Protein AF-A0A6C0CFX1-F1 (afdb_monomer)

pLDDT: mean 74.87, std 20.91, range [39.44, 95.75]

Radius of gyration: 17.37 Å; Cα contacts (8 Å, |Δi|>4): 115; chains: 1; bounding box: 50×32×49 Å

Foldseek 3Di:
DQDFQFWKAAPNFIFTFHDADPVQQKTWTWGDPDLQDIDIDIDRVVRIGGDPDHDPRDNPDDDDPDDPDPDDPPDDPPPPDDDDDD

Structure (mmCIF, N/CA/C/O backbone):
data_AF-A0A6C0CFX1-F1
#
_entry.id   AF-A0A6C0CFX1-F1
#
loop_
_atom_site.group_PDB
_atom_site.id
_atom_site.type_symbol
_atom_site.label_atom_id
_atom_site.label_alt_id
_atom_site.label_comp_id
_atom_site.label_asym_id
_atom_site.label_entity_id
_atom_site.label_seq_id
_atom_site.pdbx_PDB_ins_code
_atom_site.Cartn_x
_atom_site.Cartn_y
_atom_site.Cartn_z
_atom_site.occupancy
_atom_site.B_iso_or_equiv
_atom_site.auth_seq_id
_atom_site.auth_comp_id
_atom_site.auth_asym_id
_atom_site.auth_atom_id
_atom_site.pdbx_PDB_model_num
ATOM 1 N N . MET A 1 1 ? -2.296 -9.133 9.203 1.00 75.38 1 MET A N 1
ATOM 2 C CA . MET A 1 1 ? -2.123 -7.937 10.074 1.00 75.38 1 MET A CA 1
ATOM 3 C C . MET A 1 1 ? -1.122 -7.049 9.368 1.00 75.38 1 MET A C 1
ATOM 5 O O . MET A 1 1 ? -0.017 -7.510 9.139 1.00 75.38 1 MET A O 1
ATOM 9 N N . LEU A 1 2 ? -1.486 -5.815 9.004 1.00 86.88 2 LEU A N 1
ATOM 10 C CA . LEU A 1 2 ? -0.607 -4.949 8.209 1.00 86.88 2 LEU A CA 1
ATOM 11 C C . LEU A 1 2 ? 0.616 -4.501 9.026 1.00 86.88 2 LEU A C 1
ATOM 13 O O . LEU A 1 2 ? 0.513 -3.587 9.852 1.00 86.88 2 LEU A O 1
ATOM 17 N N . THR A 1 3 ? 1.745 -5.166 8.792 1.00 89.06 3 THR A N 1
ATOM 18 C CA . THR A 1 3 ? 3.061 -4.891 9.381 1.00 89.06 3 THR A CA 1
ATOM 19 C C . THR A 1 3 ? 4.027 -4.375 8.313 1.00 89.06 3 THR A C 1
ATOM 21 O O . THR A 1 3 ? 3.771 -4.560 7.125 1.00 89.06 3 THR A O 1
ATOM 24 N N . PRO A 1 4 ? 5.147 -3.733 8.685 1.00 88.31 4 PRO A N 1
ATOM 25 C CA . PRO A 1 4 ? 6.181 -3.378 7.716 1.00 88.31 4 PRO A CA 1
ATOM 26 C C . PRO A 1 4 ? 6.629 -4.587 6.879 1.00 88.31 4 PRO A C 1
ATOM 28 O O . PRO A 1 4 ? 6.723 -5.701 7.388 1.00 88.31 4 PRO A O 1
ATOM 31 N N . ASN A 1 5 ? 6.908 -4.354 5.599 1.00 86.88 5 ASN A N 1
ATOM 32 C CA . ASN A 1 5 ? 7.235 -5.328 4.552 1.00 86.88 5 ASN A CA 1
ATOM 33 C C . ASN A 1 5 ? 6.119 -6.304 4.141 1.00 86.88 5 ASN A C 1
ATOM 35 O O . ASN A 1 5 ? 6.338 -7.098 3.224 1.00 86.88 5 ASN A O 1
ATOM 39 N N . THR A 1 6 ? 4.921 -6.225 4.730 1.00 90.38 6 THR A N 1
ATOM 40 C CA . THR A 1 6 ? 3.755 -6.974 4.238 1.00 90.38 6 THR A CA 1
ATOM 41 C C . THR A 1 6 ? 3.435 -6.549 2.802 1.00 90.38 6 THR A C 1
ATOM 43 O O . THR A 1 6 ? 3.372 -5.353 2.507 1.00 90.38 6 THR A O 1
ATOM 46 N N . SER A 1 7 ? 3.244 -7.524 1.911 1.00 92.50 7 SER A N 1
ATOM 47 C CA . SER A 1 7 ? 2.826 -7.273 0.527 1.00 92.50 7 SER A CA 1
ATOM 48 C C . SER A 1 7 ? 1.327 -7.008 0.491 1.00 92.50 7 SER A C 1
ATOM 50 O O . SER A 1 7 ? 0.550 -7.699 1.152 1.00 92.50 7 SER A O 1
ATOM 52 N N . VAL A 1 8 ? 0.927 -5.964 -0.222 1.00 94.19 8 VAL A N 1
ATOM 53 C CA . VAL A 1 8 ? -0.449 -5.476 -0.244 1.00 94.19 8 VAL A CA 1
ATOM 54 C C . VAL A 1 8 ? -0.869 -5.060 -1.643 1.00 94.19 8 VAL A C 1
ATOM 56 O O . VAL A 1 8 ? -0.050 -4.613 -2.443 1.00 94.19 8 VAL A O 1
ATOM 59 N N . LEU A 1 9 ? -2.170 -5.144 -1.895 1.00 93.94 9 LEU A N 1
ATOM 60 C CA . LEU A 1 9 ? -2.836 -4.637 -3.081 1.00 93.94 9 LEU A CA 1
ATOM 61 C C . LEU A 1 9 ? -3.711 -3.442 -2.690 1.00 93.94 9 LEU A C 1
ATOM 63 O O . LEU A 1 9 ? -4.512 -3.523 -1.754 1.00 93.94 9 LEU A O 1
ATOM 67 N N . VAL A 1 10 ? -3.567 -2.333 -3.411 1.00 92.94 10 VAL A N 1
ATOM 68 C CA . VAL A 1 10 ? -4.349 -1.108 -3.203 1.00 92.94 10 VAL A CA 1
ATOM 69 C C . VAL A 1 10 ? -4.750 -0.537 -4.555 1.00 92.94 10 VAL A C 1
ATOM 71 O O . VAL A 1 10 ? -3.884 -0.134 -5.324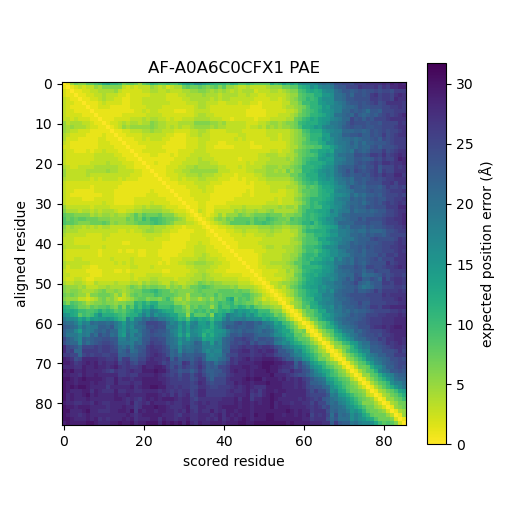 1.00 92.94 10 VAL A O 1
ATOM 74 N N . ASN A 1 11 ? -6.052 -0.467 -4.849 1.00 88.12 11 ASN A N 1
ATOM 75 C CA . ASN A 1 11 ? -6.570 -0.012 -6.151 1.00 88.12 11 ASN A CA 1
ATOM 76 C C . ASN A 1 11 ? -5.860 -0.689 -7.344 1.00 88.12 11 ASN A C 1
ATOM 78 O O . ASN A 1 11 ? -5.354 0.003 -8.223 1.00 88.12 11 ASN A O 1
ATOM 82 N N . GLU A 1 12 ? -5.761 -2.022 -7.330 1.00 87.81 12 GLU A N 1
ATOM 83 C CA . GLU A 1 12 ? -5.084 -2.823 -8.373 1.00 87.81 12 GLU A CA 1
ATOM 84 C C . GLU A 1 12 ? -3.564 -2.588 -8.490 1.00 87.81 12 GLU A C 1
ATOM 86 O O . GLU A 1 12 ? -2.918 -3.127 -9.384 1.00 87.81 12 GLU A O 1
ATOM 91 N N . LEU A 1 13 ? -2.967 -1.819 -7.572 1.00 89.62 13 LEU A N 1
ATOM 92 C CA . 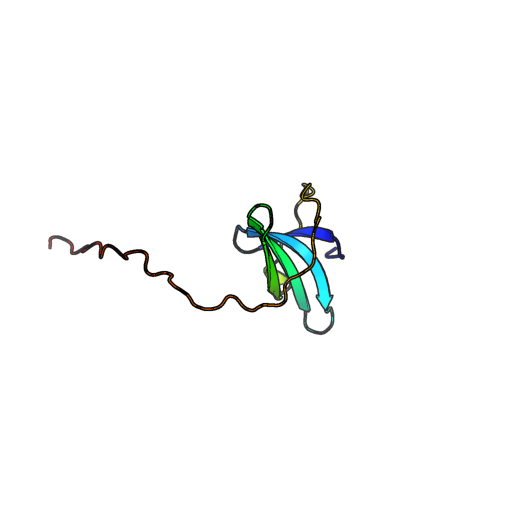LEU A 1 13 ? -1.526 -1.597 -7.502 1.00 89.62 13 LEU A CA 1
ATOM 93 C C . LEU A 1 13 ? -0.919 -2.376 -6.339 1.00 89.62 13 LEU A C 1
ATOM 95 O O . LEU A 1 13 ? -1.277 -2.178 -5.176 1.00 89.62 13 LEU A O 1
ATOM 99 N N . GLU A 1 14 ? 0.050 -3.223 -6.659 1.00 92.56 14 GLU A N 1
ATOM 100 C CA . GLU A 1 14 ? 0.845 -3.959 -5.682 1.00 92.56 14 GLU A CA 1
ATOM 101 C C . GLU A 1 14 ? 1.846 -3.035 -4.979 1.00 92.56 14 GLU A C 1
ATOM 103 O O . GLU A 1 14 ? 2.399 -2.099 -5.572 1.00 92.56 14 GLU A O 1
ATOM 108 N N . GLY A 1 15 ? 2.109 -3.292 -3.703 1.00 92.62 15 GLY A N 1
ATOM 109 C CA . GLY A 1 15 ? 3.104 -2.559 -2.936 1.00 92.62 15 GLY A CA 1
ATOM 110 C C . GLY A 1 15 ? 3.495 -3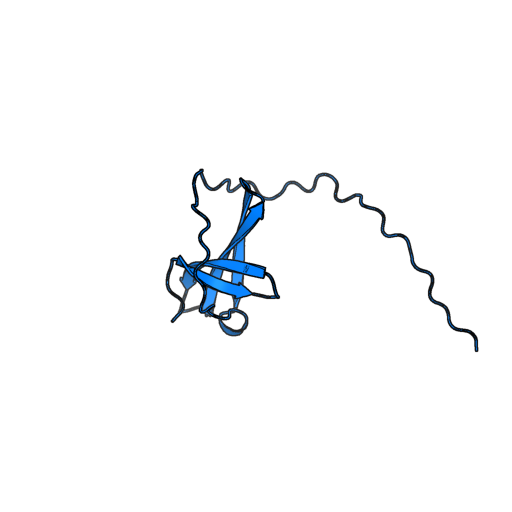.251 -1.638 1.00 92.62 15 GLY A C 1
ATOM 111 O O . GLY A 1 15 ? 2.943 -4.281 -1.259 1.00 92.62 15 GLY A O 1
ATOM 112 N N . LYS A 1 16 ? 4.470 -2.671 -0.938 1.00 92.19 16 LYS A N 1
ATOM 113 C CA . LYS A 1 16 ? 4.897 -3.117 0.394 1.00 92.19 16 LYS A CA 1
ATOM 114 C C . LYS A 1 16 ? 4.521 -2.087 1.443 1.00 92.19 16 LYS A C 1
ATOM 116 O O . LYS A 1 16 ? 4.761 -0.894 1.260 1.00 92.19 16 LYS A O 1
ATOM 121 N N . VAL A 1 17 ? 3.967 -2.537 2.561 1.00 92.38 17 VAL A N 1
ATOM 122 C CA . VAL A 1 17 ? 3.714 -1.672 3.716 1.00 92.38 17 VAL A CA 1
ATOM 123 C C . VAL A 1 17 ? 5.049 -1.196 4.279 1.00 92.38 17 VAL A C 1
ATOM 125 O O . VAL A 1 17 ? 5.910 -1.996 4.624 1.00 92.38 17 VAL A O 1
ATOM 128 N N . MET A 1 18 ? 5.216 0.112 4.401 1.00 91.94 18 MET A N 1
ATOM 129 C CA . MET A 1 18 ? 6.357 0.733 5.075 1.00 91.94 18 MET A CA 1
ATOM 130 C C . MET A 1 18 ? 6.047 0.962 6.549 1.00 91.94 18 MET A C 1
ATOM 132 O O . MET A 1 18 ? 6.847 0.653 7.428 1.00 91.94 18 MET A O 1
ATOM 136 N N . TYR A 1 19 ? 4.863 1.511 6.813 1.00 92.31 19 TYR A N 1
ATOM 137 C CA . TYR A 1 19 ? 4.434 1.904 8.143 1.00 92.31 19 TYR A CA 1
ATOM 138 C C . TYR A 1 19 ? 2.911 1.889 8.237 1.00 92.31 19 TYR A C 1
ATOM 140 O O . TYR A 1 19 ? 2.210 2.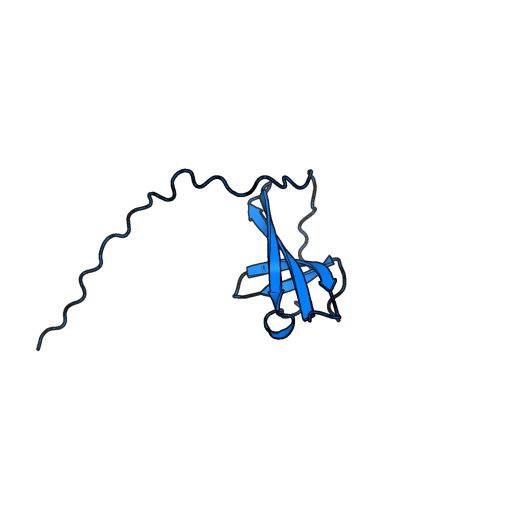126 7.254 1.00 92.31 19 TYR A O 1
ATOM 148 N N . HIS A 1 20 ? 2.403 1.632 9.435 1.00 93.31 20 HIS A N 1
ATOM 149 C CA . HIS A 1 20 ? 0.981 1.619 9.721 1.00 93.31 20 HIS A CA 1
ATOM 150 C C . HIS A 1 20 ? 0.699 2.452 10.969 1.00 93.31 20 HIS A C 1
ATOM 152 O O . HIS A 1 20 ? 0.963 2.029 12.094 1.00 93.31 20 HIS A O 1
ATOM 158 N N . GLU A 1 21 ? 0.116 3.627 10.758 1.00 93.56 21 GLU A N 1
ATOM 159 C CA . GLU A 1 21 ? -0.327 4.522 11.819 1.00 93.56 21 GLU A CA 1
ATOM 160 C C . GLU A 1 21 ? -1.711 4.089 12.315 1.00 93.56 21 GLU A C 1
ATOM 162 O O . GLU A 1 21 ? -2.749 4.445 11.750 1.00 93.56 21 GLU A O 1
ATOM 167 N N . LYS A 1 22 ? -1.738 3.303 13.394 1.00 91.75 22 LYS A N 1
ATOM 168 C CA . LYS A 1 22 ? -2.979 2.734 13.939 1.00 91.75 22 LYS A CA 1
ATOM 169 C C . LYS A 1 22 ? -3.956 3.783 14.464 1.00 91.75 22 LYS A C 1
ATOM 171 O O . LYS A 1 22 ? -5.163 3.558 14.418 1.00 91.75 22 LYS A O 1
ATOM 176 N N . ARG A 1 23 ? -3.464 4.935 14.935 1.00 93.56 23 ARG A N 1
ATOM 177 C CA . ARG A 1 23 ? -4.324 5.998 15.477 1.00 93.56 23 ARG A CA 1
ATOM 178 C C . ARG A 1 23 ? -5.163 6.672 14.394 1.00 93.56 23 ARG A C 1
ATOM 180 O O . ARG A 1 23 ? -6.327 6.977 14.633 1.00 93.56 23 ARG A O 1
ATOM 187 N N . THR A 1 24 ? -4.579 6.911 13.223 1.00 94.38 24 THR A N 1
ATOM 188 C CA . THR A 1 24 ? -5.258 7.569 12.095 1.00 94.38 24 THR A CA 1
ATOM 189 C C . THR A 1 24 ? -5.787 6.575 11.065 1.00 94.38 24 THR A C 1
ATOM 191 O O . THR A 1 24 ? -6.410 6.998 10.097 1.00 94.38 24 THR A O 1
ATOM 194 N N . LYS A 1 25 ? -5.546 5.269 11.264 1.00 94.75 25 LYS A N 1
ATOM 195 C CA . LYS A 1 25 ? -5.864 4.195 10.309 1.00 94.75 25 LYS A CA 1
ATOM 196 C C . LYS A 1 25 ? -5.263 4.462 8.927 1.00 94.75 25 LYS A C 1
ATOM 198 O O . LYS A 1 25 ? -5.895 4.219 7.901 1.00 94.75 25 LYS A O 1
ATOM 203 N N . THR A 1 26 ? -4.042 4.997 8.916 1.00 95.12 26 THR A N 1
ATOM 204 C CA . THR A 1 26 ? -3.298 5.304 7.691 1.00 95.12 26 THR A CA 1
ATOM 205 C C . THR A 1 26 ? -2.199 4.277 7.482 1.00 95.12 26 THR A C 1
ATOM 207 O O . THR A 1 26 ? -1.377 4.037 8.369 1.00 95.12 26 THR A O 1
ATOM 210 N N . VAL A 1 27 ? -2.146 3.709 6.285 1.00 93.88 27 VAL A N 1
ATOM 211 C CA . VAL A 1 27 ? -1.115 2.765 5.862 1.00 93.88 27 VAL A CA 1
ATOM 212 C C . VAL A 1 27 ? -0.251 3.436 4.806 1.00 93.88 27 VAL A C 1
ATOM 214 O O . VAL A 1 27 ? -0.747 3.952 3.806 1.00 93.88 27 VAL A O 1
ATOM 217 N N . TYR A 1 28 ? 1.054 3.431 5.030 1.00 93.75 28 TYR A N 1
ATOM 218 C CA . TYR A 1 28 ? 2.047 3.945 4.100 1.00 93.75 28 TYR A CA 1
ATOM 219 C C . TYR A 1 28 ? 2.558 2.773 3.275 1.00 93.75 28 TYR A C 1
ATOM 221 O O . TYR A 1 28 ? 3.106 1.822 3.832 1.00 93.75 28 TYR A O 1
ATOM 229 N N . VAL A 1 29 ? 2.370 2.834 1.962 1.00 93.00 29 VAL A N 1
ATOM 230 C CA . VAL A 1 29 ? 2.686 1.753 1.026 1.00 93.00 29 VAL A CA 1
ATOM 231 C C . VAL A 1 29 ? 3.686 2.256 -0.004 1.00 93.00 29 VAL A C 1
ATOM 233 O O . VAL A 1 29 ? 3.529 3.338 -0.573 1.00 93.00 29 VAL A O 1
ATOM 236 N N . LEU A 1 30 ? 4.728 1.467 -0.235 1.00 92.50 30 LEU A N 1
ATOM 237 C CA . LEU A 1 30 ? 5.722 1.684 -1.269 1.00 92.50 30 LEU A CA 1
ATOM 238 C C . LEU A 1 30 ? 5.346 0.883 -2.516 1.00 92.50 30 LEU A C 1
ATOM 240 O O . LEU A 1 30 ? 5.248 -0.342 -2.465 1.00 92.50 30 LEU A O 1
ATOM 244 N N . HIS A 1 31 ? 5.184 1.575 -3.636 1.00 89.81 31 HIS A N 1
ATOM 245 C CA . HIS A 1 31 ? 4.941 0.980 -4.945 1.00 89.81 31 HIS A CA 1
ATOM 246 C C . HIS A 1 31 ? 6.201 1.053 -5.802 1.00 89.81 31 HIS A C 1
ATOM 248 O O . HIS A 1 31 ? 6.900 2.072 -5.800 1.00 89.81 31 HIS A O 1
ATOM 254 N N . ARG A 1 32 ? 6.461 0.002 -6.580 1.00 86.06 32 ARG A N 1
ATOM 255 C CA . ARG A 1 32 ? 7.488 0.009 -7.623 1.00 86.06 32 ARG A CA 1
ATOM 256 C C . ARG A 1 32 ? 6.855 0.474 -8.923 1.00 86.06 32 ARG A C 1
ATOM 258 O O . ARG A 1 32 ? 5.948 -0.165 -9.437 1.00 86.06 32 ARG A O 1
ATOM 265 N N . MET A 1 33 ? 7.331 1.592 -9.450 1.00 83.94 33 MET A N 1
ATOM 266 C CA . MET A 1 33 ? 6.849 2.136 -10.721 1.00 83.94 33 MET A CA 1
ATOM 267 C C . MET A 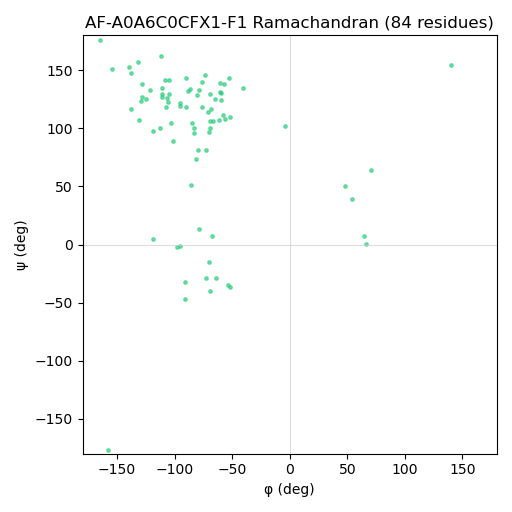1 33 ? 7.680 1.616 -11.903 1.00 83.94 33 MET A C 1
ATOM 269 O O . MET A 1 33 ? 7.161 1.463 -13.004 1.00 83.94 33 MET A O 1
ATOM 273 N N . ASN A 1 34 ? 8.976 1.371 -11.684 1.00 78.94 34 ASN A N 1
ATOM 274 C CA . ASN A 1 34 ? 9.885 0.686 -12.607 1.00 78.94 34 ASN A CA 1
ATOM 275 C C . ASN A 1 34 ? 11.087 0.118 -11.826 1.00 78.94 34 ASN A C 1
ATOM 277 O O . ASN A 1 34 ? 11.132 0.228 -10.600 1.00 78.94 34 ASN A O 1
ATOM 281 N N . GLU A 1 35 ? 12.061 -0.487 -12.512 1.00 72.94 35 GLU A N 1
ATOM 282 C CA . GLU A 1 35 ? 13.154 -1.215 -11.857 1.00 72.94 35 GLU A CA 1
ATOM 283 C C . GLU A 1 35 ? 13.890 -0.421 -10.769 1.00 72.94 35 GLU A C 1
ATOM 285 O O . GLU A 1 35 ? 14.205 -1.002 -9.729 1.00 72.94 35 GLU A O 1
ATOM 290 N N . ASN A 1 36 ? 14.065 0.889 -10.973 1.00 76.56 36 ASN A N 1
ATOM 291 C CA . ASN A 1 36 ? 14.849 1.779 -10.113 1.00 76.56 36 ASN A CA 1
ATOM 292 C C . ASN A 1 36 ? 14.022 2.914 -9.486 1.00 76.56 36 ASN A C 1
ATOM 294 O O . ASN A 1 36 ? 14.583 3.800 -8.841 1.00 76.56 36 ASN A O 1
ATOM 298 N N . TYR A 1 37 ? 12.702 2.931 -9.687 1.00 79.81 37 TYR A N 1
ATOM 299 C CA . TYR A 1 37 ? 11.842 4.017 -9.224 1.00 79.81 37 TYR A CA 1
ATOM 300 C C . TYR A 1 37 ? 10.711 3.507 -8.342 1.00 79.81 37 TYR A C 1
ATOM 302 O O . TYR A 1 37 ? 9.899 2.664 -8.734 1.00 79.81 37 TYR A O 1
ATOM 310 N N . TRP A 1 38 ? 10.655 4.091 -7.151 1.00 85.69 38 TRP A N 1
ATOM 311 C CA . TRP A 1 38 ? 9.766 3.714 -6.070 1.00 85.69 38 TRP A CA 1
ATOM 312 C C . TRP A 1 38 ? 9.021 4.942 -5.573 1.00 85.69 38 TRP A C 1
ATOM 314 O O . TRP A 1 38 ? 9.612 6.012 -5.426 1.00 85.69 38 TRP A O 1
ATOM 324 N N . VAL A 1 39 ? 7.730 4.788 -5.301 1.00 88.50 39 VAL A N 1
ATOM 325 C CA . VAL A 1 39 ? 6.876 5.877 -4.828 1.00 88.50 39 VAL A CA 1
ATOM 326 C C . VAL A 1 39 ? 6.155 5.432 -3.571 1.00 88.50 39 VAL A C 1
ATOM 328 O O . VAL A 1 39 ? 5.481 4.404 -3.561 1.00 88.50 39 VAL A O 1
ATOM 331 N N . GLN A 1 40 ? 6.271 6.230 -2.515 1.00 90.94 40 GLN A N 1
ATOM 332 C CA . GLN A 1 40 ? 5.476 6.056 -1.310 1.00 90.94 40 GLN A CA 1
ATOM 333 C C . GLN A 1 40 ? 4.142 6.786 -1.461 1.00 90.94 40 GLN A C 1
ATOM 335 O O . GLN A 1 40 ? 4.104 7.950 -1.862 1.00 90.94 40 GLN A O 1
ATOM 340 N N . LYS A 1 41 ? 3.053 6.117 -1.091 1.00 92.38 41 LYS A N 1
ATOM 341 C CA . LYS A 1 41 ? 1.713 6.700 -0.983 1.00 92.38 41 LYS A CA 1
ATOM 342 C C . LYS A 1 41 ? 1.083 6.311 0.348 1.00 92.38 41 LYS A C 1
ATOM 344 O O . LYS A 1 41 ? 1.481 5.327 0.968 1.00 92.38 41 LYS A O 1
ATOM 349 N N . ASN A 1 42 ? 0.124 7.106 0.803 1.00 94.56 42 ASN A N 1
ATOM 350 C CA . ASN A 1 42 ? -0.663 6.828 1.994 1.00 94.56 42 ASN A CA 1
ATOM 351 C C . ASN A 1 42 ? -2.090 6.441 1.602 1.00 94.56 42 ASN A C 1
ATOM 353 O O . ASN A 1 42 ? -2.675 6.998 0.673 1.00 94.56 42 ASN A O 1
ATOM 357 N N . TYR A 1 43 ? -2.643 5.477 2.324 1.00 93.94 43 TYR A N 1
ATOM 358 C CA . TYR A 1 43 ? -3.982 4.972 2.076 1.00 93.94 43 TYR A CA 1
ATOM 359 C C . TYR A 1 43 ? -4.731 4.756 3.389 1.00 93.94 43 TYR A C 1
ATOM 361 O O . TYR A 1 43 ? -4.113 4.396 4.394 1.00 93.94 43 TYR A O 1
ATOM 369 N N . PRO A 1 44 ? -6.057 4.946 3.389 1.00 95.75 44 PRO A N 1
ATOM 370 C CA . PRO A 1 44 ? -6.917 4.432 4.447 1.00 95.75 44 PRO A CA 1
ATOM 371 C C . PRO A 1 44 ? -6.772 2.907 4.593 1.00 95.75 44 PRO A C 1
ATOM 373 O O . PRO A 1 44 ? -6.707 2.205 3.584 1.00 95.75 44 PRO A O 1
ATOM 376 N N . GLU A 1 45 ? -6.724 2.397 5.829 1.00 93.50 45 GLU A N 1
ATOM 377 C CA . GLU A 1 45 ? -6.557 0.962 6.147 1.00 93.50 45 GLU A CA 1
ATOM 378 C C . GLU A 1 45 ? -7.590 0.064 5.440 1.00 93.50 45 GLU A C 1
ATOM 380 O O . GLU A 1 45 ? -7.249 -1.029 5.000 1.00 93.50 45 GLU A O 1
ATOM 385 N N . ASP A 1 46 ? -8.825 0.537 5.263 1.00 93.94 46 ASP A N 1
ATOM 386 C CA . ASP A 1 46 ? -9.929 -0.186 4.614 1.00 93.94 46 ASP A CA 1
ATOM 387 C C . ASP A 1 46 ? -9.763 -0.363 3.097 1.00 93.94 46 ASP A C 1
ATOM 389 O O . ASP A 1 46 ? -10.449 -1.189 2.497 1.00 93.94 46 ASP A O 1
ATOM 393 N N . LYS A 1 47 ? -8.844 0.384 2.474 1.00 93.31 47 LYS A N 1
ATOM 394 C CA . LYS A 1 47 ? -8.518 0.259 1.045 1.00 93.31 47 LYS A CA 1
ATOM 395 C C . LYS A 1 47 ? -7.317 -0.646 0.776 1.00 93.31 47 LYS A C 1
ATOM 397 O O . LYS A 1 47 ? -6.941 -0.810 -0.384 1.00 93.31 47 LYS A O 1
ATOM 402 N N . VAL A 1 48 ? -6.691 -1.187 1.821 1.00 94.81 48 VAL A N 1
ATOM 403 C CA . VAL A 1 48 ? -5.466 -1.981 1.716 1.00 94.81 48 VAL A CA 1
ATOM 404 C C . VAL A 1 48 ? -5.763 -3.449 1.969 1.00 94.81 48 VAL A C 1
ATOM 406 O O . VAL A 1 48 ? -6.166 -3.834 3.065 1.00 94.81 48 VAL A O 1
ATOM 409 N N . TYR A 1 49 ? -5.502 -4.278 0.963 1.00 94.25 49 TYR A N 1
ATOM 410 C CA . TYR A 1 49 ? -5.707 -5.718 1.039 1.00 94.25 49 TYR A CA 1
ATOM 411 C C . TYR A 1 49 ? -4.362 -6.425 1.154 1.00 94.25 49 TYR A C 1
ATOM 413 O O . TYR A 1 49 ? -3.465 -6.200 0.349 1.00 94.25 49 TYR A O 1
ATOM 421 N N . GLU A 1 50 ? -4.204 -7.267 2.169 1.00 91.75 50 GLU A N 1
ATOM 422 C CA . GLU A 1 50 ? -3.011 -8.096 2.337 1.00 91.75 50 GLU A CA 1
ATOM 423 C C . GLU A 1 50 ? -2.961 -9.171 1.244 1.00 91.75 50 GLU A C 1
ATOM 425 O O . GLU A 1 50 ? -3.951 -9.863 1.003 1.00 91.75 50 GLU A O 1
ATOM 430 N N . MET A 1 51 ? -1.820 -9.289 0.566 1.00 90.19 51 MET A N 1
ATOM 431 C CA . MET A 1 51 ? -1.588 -10.317 -0.448 1.00 90.19 51 MET A CA 1
ATOM 432 C C . MET A 1 51 ? -1.001 -11.570 0.202 1.00 90.19 51 MET A C 1
ATOM 434 O O . MET A 1 51 ? -0.167 -11.480 1.102 1.00 90.19 51 MET A O 1
ATOM 438 N N . SER A 1 52 ? -1.401 -12.747 -0.284 1.00 83.38 52 SER A N 1
ATOM 439 C CA . SER A 1 52 ? -0.787 -14.022 0.113 1.00 83.38 52 SER A CA 1
ATOM 440 C C . SER A 1 52 ? 0.605 -14.212 -0.488 1.00 83.38 52 SER A C 1
ATOM 442 O O . SER A 1 52 ? 1.445 -14.893 0.095 1.00 83.38 52 SER A O 1
ATOM 444 N N . GLU A 1 53 ? 0.845 -13.624 -1.659 1.00 82.50 53 GLU A N 1
ATOM 445 C CA . GLU A 1 53 ? 2.120 -13.698 -2.361 1.00 82.50 53 GLU A CA 1
ATOM 446 C C . GLU A 1 53 ? 3.046 -12.569 -1.911 1.00 82.50 53 GLU A C 1
ATOM 448 O O . GLU A 1 53 ? 2.658 -11.400 -1.843 1.00 82.50 53 GLU A O 1
ATOM 453 N N . MET A 1 54 ? 4.291 -12.925 -1.589 1.00 80.19 54 MET A N 1
ATOM 454 C CA . MET A 1 54 ? 5.314 -11.946 -1.250 1.00 80.19 54 MET A CA 1
ATOM 455 C C . MET A 1 54 ? 5.907 -11.340 -2.518 1.00 80.19 54 MET A C 1
ATOM 457 O O . MET A 1 54 ? 6.405 -12.053 -3.386 1.00 80.19 54 MET A O 1
ATOM 461 N N . LEU A 1 55 ? 5.939 -10.012 -2.583 1.00 80.81 55 LEU A N 1
ATOM 462 C CA . LEU A 1 55 ? 6.663 -9.299 -3.629 1.00 80.81 55 LEU A CA 1
ATOM 463 C C . LEU A 1 55 ? 8.176 -9.502 -3.447 1.00 80.81 55 LEU A C 1
ATOM 465 O O . LEU A 1 55 ? 8.760 -9.028 -2.466 1.00 80.81 55 LEU A O 1
ATOM 469 N N . ASP A 1 56 ? 8.828 -10.136 -4.422 1.00 78.88 56 ASP A N 1
ATOM 470 C CA . ASP A 1 56 ? 10.278 -10.422 -4.418 1.00 78.88 56 ASP A CA 1
ATOM 471 C C . ASP A 1 56 ? 11.149 -9.209 -4.801 1.00 78.88 56 ASP A C 1
ATOM 473 O O . ASP A 1 56 ? 12.335 -9.289 -5.112 1.00 78.88 56 ASP A O 1
ATOM 477 N N . TRP A 1 57 ? 10.563 -8.016 -4.821 1.00 79.50 57 TRP A N 1
ATOM 478 C CA . TRP A 1 57 ? 11.325 -6.838 -5.187 1.00 79.50 57 TRP A CA 1
ATOM 479 C C . TRP A 1 57 ? 12.318 -6.509 -4.066 1.00 79.50 57 TRP A C 1
ATOM 481 O O . TRP A 1 57 ? 11.931 -6.142 -2.946 1.00 79.50 57 TRP A O 1
ATOM 491 N N . SER A 1 58 ? 13.602 -6.642 -4.386 1.00 65.94 58 SER A N 1
ATOM 492 C CA . SER A 1 58 ? 14.716 -6.178 -3.574 1.00 65.94 58 SER A CA 1
ATOM 493 C C . SER A 1 58 ? 14.826 -4.658 -3.721 1.00 65.94 58 SER A C 1
ATOM 495 O O . SER A 1 58 ? 14.994 -4.118 -4.813 1.00 65.94 58 SER A O 1
ATOM 497 N N . ILE A 1 59 ? 14.670 -3.936 -2.609 1.00 59.06 59 ILE A N 1
ATOM 498 C CA . ILE A 1 59 ? 14.845 -2.479 -2.578 1.00 59.06 59 ILE A CA 1
ATOM 499 C C . ILE A 1 59 ? 16.353 -2.216 -2.524 1.00 59.06 59 ILE A C 1
ATOM 501 O O . ILE A 1 59 ? 16.936 -2.042 -1.456 1.00 59.06 59 ILE A O 1
ATOM 505 N N . ILE A 1 60 ? 17.004 -2.267 -3.685 1.00 52.34 60 ILE A N 1
ATOM 506 C CA . ILE A 1 60 ? 18.424 -1.953 -3.849 1.00 52.34 60 ILE A CA 1
ATOM 507 C C . ILE A 1 60 ? 18.485 -0.536 -4.422 1.00 52.34 60 ILE A C 1
ATOM 509 O O . ILE A 1 60 ? 18.410 -0.418 -5.635 1.00 52.34 60 ILE A O 1
ATOM 513 N N . THR A 1 61 ? 18.521 0.518 -3.586 1.00 49.53 61 THR A N 1
ATOM 514 C CA . THR A 1 61 ? 18.935 1.935 -3.863 1.00 49.53 61 THR A CA 1
ATOM 515 C C . THR A 1 61 ? 18.055 3.000 -3.167 1.00 49.53 61 THR A C 1
ATOM 517 O O . THR A 1 61 ? 16.926 2.700 -2.777 1.00 49.53 61 THR A O 1
ATOM 520 N N . PRO A 1 62 ? 18.587 4.219 -2.893 1.00 45.12 62 P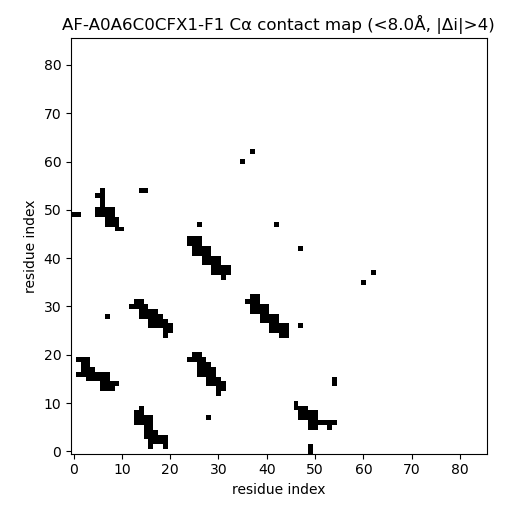RO A N 1
ATOM 521 C CA . PRO A 1 62 ? 18.076 5.088 -1.835 1.00 45.12 62 PRO A CA 1
ATOM 522 C C . PRO A 1 62 ? 16.777 5.793 -2.230 1.00 45.12 62 PRO A C 1
ATOM 524 O O . PRO A 1 62 ? 16.632 6.290 -3.345 1.00 45.12 62 PRO A O 1
ATOM 527 N N . PHE A 1 63 ? 15.854 5.885 -1.272 1.00 48.19 63 PHE A N 1
ATOM 528 C CA . PHE A 1 63 ? 14.604 6.630 -1.391 1.00 48.19 63 PHE A CA 1
ATOM 529 C C . PHE A 1 63 ? 14.880 8.066 -1.860 1.00 48.19 63 PHE A C 1
ATOM 531 O O . PHE A 1 63 ? 15.422 8.882 -1.114 1.00 48.19 63 PHE A O 1
ATOM 538 N N . SER A 1 64 ? 14.514 8.395 -3.101 1.00 47.53 64 SER A N 1
ATOM 539 C CA . SER A 1 64 ? 14.516 9.784 -3.550 1.00 47.53 64 SER A CA 1
ATOM 540 C C . SER A 1 64 ? 13.190 10.413 -3.134 1.00 47.53 64 SER A C 1
ATOM 542 O O . SER A 1 64 ? 12.160 10.164 -3.749 1.00 47.53 64 SER A O 1
ATOM 544 N N . LEU A 1 65 ? 13.221 11.246 -2.091 1.00 48.91 65 LEU A N 1
ATOM 545 C CA . LEU A 1 65 ? 12.095 12.083 -1.645 1.00 48.91 65 LEU A CA 1
ATOM 546 C C . LEU A 1 65 ? 11.738 13.199 -2.645 1.00 48.91 65 LEU A C 1
ATOM 548 O O . LEU A 1 65 ? 10.941 14.076 -2.321 1.00 48.91 65 LEU A O 1
ATOM 552 N N . LYS A 1 66 ? 12.338 13.220 -3.843 1.00 45.44 66 LYS A N 1
ATOM 553 C CA . LYS A 1 66 ? 11.971 14.199 -4.863 1.00 45.44 66 LYS A CA 1
ATOM 554 C C . LYS A 1 66 ? 10.549 13.900 -5.320 1.00 45.44 66 LYS A C 1
ATOM 556 O O . LYS A 1 66 ? 10.315 12.932 -6.043 1.00 45.44 66 LYS A O 1
ATOM 561 N N . GLU A 1 67 ? 9.624 14.753 -4.884 1.00 48.41 67 GLU A N 1
ATOM 562 C CA . GLU A 1 67 ? 8.297 14.893 -5.474 1.00 48.41 67 GLU A CA 1
ATOM 563 C C . GLU A 1 67 ? 8.426 14.823 -7.003 1.00 48.41 67 GLU A C 1
ATOM 565 O O . GLU A 1 67 ? 9.356 15.427 -7.560 1.00 48.41 67 GLU A O 1
ATOM 570 N N . PRO A 1 68 ? 7.560 14.066 -7.699 1.00 46.56 68 PRO A N 1
ATOM 571 C CA . PRO A 1 68 ? 7.599 14.031 -9.148 1.00 46.56 68 PRO A CA 1
ATOM 572 C C . PRO A 1 68 ? 7.422 15.463 -9.657 1.00 46.56 68 PRO A C 1
ATOM 574 O O . PRO A 1 68 ? 6.359 16.060 -9.500 1.00 46.56 68 PRO A O 1
ATOM 577 N N . GLN A 1 69 ? 8.476 16.030 -10.247 1.00 47.06 69 GLN A N 1
ATOM 578 C CA . GLN A 1 69 ? 8.351 17.295 -10.957 1.00 47.06 69 GLN A CA 1
ATOM 579 C C . GLN A 1 69 ? 7.324 17.082 -12.077 1.00 47.06 69 GLN A C 1
ATOM 581 O O . GLN A 1 69 ? 7.450 16.102 -12.820 1.00 47.06 69 GLN A O 1
ATOM 586 N N . PRO A 1 70 ? 6.313 17.954 -12.225 1.00 49.31 70 PRO A N 1
ATOM 587 C CA . PRO A 1 70 ? 5.362 17.853 -13.318 1.00 49.31 70 PRO A CA 1
ATOM 588 C C . PRO A 1 70 ? 6.067 18.279 -14.609 1.00 49.31 70 PRO A C 1
ATOM 590 O O . PRO A 1 70 ? 5.964 19.418 -15.049 1.00 49.31 70 PRO A O 1
ATOM 593 N N . ALA A 1 71 ? 6.822 17.368 -15.212 1.00 47.56 71 ALA A N 1
ATOM 594 C CA . ALA A 1 71 ? 7.431 17.569 -16.514 1.00 47.56 71 ALA A CA 1
ATOM 595 C C . ALA A 1 71 ? 6.880 16.516 -17.482 1.00 47.56 71 ALA A C 1
ATOM 597 O O . ALA A 1 71 ? 7.346 15.383 -17.544 1.00 47.56 71 ALA A O 1
ATOM 598 N N . ASN A 1 72 ? 5.880 16.950 -18.254 1.00 45.81 72 ASN A N 1
ATOM 599 C CA . ASN A 1 72 ? 5.440 16.363 -19.521 1.00 45.81 72 ASN A CA 1
ATOM 600 C C . ASN A 1 72 ? 4.725 15.001 -19.468 1.00 45.81 72 ASN A C 1
ATOM 602 O O . ASN A 1 72 ? 5.127 14.043 -20.123 1.00 45.81 72 ASN A O 1
ATOM 606 N N . LEU A 1 73 ? 3.550 14.958 -18.832 1.00 43.75 73 LEU A N 1
ATOM 607 C CA . LEU A 1 73 ? 2.464 14.072 -19.281 1.00 43.75 73 LEU A CA 1
ATOM 608 C C . LEU A 1 73 ? 1.631 14.760 -20.379 1.00 43.75 73 LEU A C 1
ATOM 610 O O . LEU A 1 73 ? 0.409 14.809 -20.330 1.00 43.75 73 LEU A O 1
ATOM 614 N N . THR A 1 74 ? 2.286 15.279 -21.416 1.00 48.75 74 THR A N 1
ATOM 615 C CA . THR A 1 74 ? 1.651 15.517 -22.717 1.00 48.75 74 THR A CA 1
ATOM 616 C C . THR A 1 74 ? 1.645 14.195 -23.483 1.00 48.75 74 THR A C 1
ATOM 618 O O . THR A 1 74 ? 2.405 13.986 -24.424 1.00 48.75 74 THR A O 1
ATOM 621 N N . LYS A 1 75 ? 0.783 13.259 -23.073 1.00 43.09 75 LYS A N 1
ATOM 622 C CA . LYS A 1 75 ? 0.365 12.150 -23.939 1.00 43.09 75 LYS A CA 1
ATOM 623 C C . LYS A 1 75 ? -1.107 12.332 -24.273 1.00 43.09 75 LYS A C 1
ATOM 625 O O . LYS A 1 75 ? -1.980 12.070 -23.460 1.00 43.09 75 LYS A O 1
ATOM 630 N N . SER A 1 76 ? -1.313 12.862 -25.476 1.00 44.59 76 SER A N 1
ATOM 631 C CA . SER A 1 76 ? -2.539 12.897 -26.273 1.00 44.59 76 SER A CA 1
ATOM 632 C C . SER A 1 76 ? -3.739 12.149 -25.678 1.00 44.59 76 SER A C 1
ATOM 634 O O . SER A 1 76 ? -3.881 10.940 -25.867 1.00 44.59 76 SER A O 1
ATOM 636 N N . PHE A 1 77 ? -4.676 12.884 -25.087 1.00 42.78 77 PHE A N 1
ATOM 637 C CA . PHE A 1 77 ? -6.062 12.439 -25.107 1.00 42.78 77 PHE A CA 1
ATOM 638 C C . PHE A 1 77 ? -6.547 12.596 -26.549 1.00 42.78 77 PHE A C 1
ATOM 640 O O . PHE A 1 77 ? -6.904 13.692 -26.983 1.00 42.78 77 PHE A O 1
ATOM 647 N N . LYS A 1 78 ? -6.515 11.508 -27.329 1.00 41.19 78 LYS A N 1
ATOM 648 C CA . LYS A 1 78 ? -7.387 11.419 -28.500 1.00 41.19 78 LYS A CA 1
ATOM 649 C C . LYS A 1 78 ? -8.806 11.477 -27.950 1.00 41.19 78 LYS A C 1
ATOM 651 O O . LYS A 1 78 ? -9.260 10.544 -27.297 1.00 41.19 78 LYS A O 1
ATOM 656 N N . LYS A 1 79 ? -9.454 12.616 -28.168 1.00 43.88 79 LYS A N 1
ATOM 657 C CA . LYS A 1 79 ? -10.878 12.814 -27.943 1.00 43.88 79 LYS A CA 1
ATOM 658 C C . LYS A 1 79 ? -11.606 11.754 -28.774 1.00 43.88 79 LYS A C 1
ATOM 660 O O . LYS A 1 79 ? -11.547 11.784 -29.999 1.00 43.88 79 LYS A O 1
ATOM 665 N N . MET A 1 80 ? -12.170 10.754 -28.109 1.00 40.38 80 MET A N 1
ATOM 666 C CA . MET A 1 80 ? -13.078 9.802 -28.734 1.00 40.38 80 MET A CA 1
ATOM 667 C C . MET A 1 80 ? -14.441 10.491 -28.710 1.00 40.38 80 MET A C 1
ATOM 669 O O . MET A 1 80 ? -15.058 10.592 -27.652 1.00 40.38 80 MET A O 1
ATOM 673 N N . ASP A 1 81 ? -14.851 11.071 -29.838 1.00 42.72 81 ASP A N 1
ATOM 674 C CA . ASP A 1 81 ? -16.210 11.583 -29.981 1.00 42.72 81 ASP A CA 1
ATOM 675 C C . ASP A 1 81 ? -17.148 10.371 -30.019 1.00 42.72 81 ASP A C 1
ATOM 677 O O . ASP A 1 81 ? -17.184 9.617 -30.990 1.00 42.72 81 ASP A O 1
ATOM 681 N N . ILE A 1 82 ? -17.868 10.154 -28.922 1.00 44.28 82 ILE A N 1
ATOM 682 C CA . ILE A 1 82 ? -19.037 9.283 -28.892 1.00 44.28 82 ILE A CA 1
ATOM 683 C C . ILE A 1 82 ? -20.235 10.223 -28.886 1.00 44.28 82 ILE A C 1
ATOM 685 O O . ILE A 1 82 ? -20.533 10.820 -27.854 1.00 44.28 82 ILE A O 1
ATOM 689 N N . TYR A 1 83 ? -20.916 10.354 -30.023 1.00 39.50 83 TYR A N 1
ATOM 690 C CA . TYR A 1 83 ? -22.319 10.750 -30.027 1.00 39.50 83 TYR A CA 1
ATOM 691 C C . TYR A 1 83 ? -23.130 9.782 -30.885 1.00 39.50 83 TYR A C 1
ATOM 693 O O . TYR A 1 83 ? -22.813 9.511 -32.038 1.00 39.50 83 TYR A O 1
ATOM 701 N N . SER A 1 84 ? -24.124 9.234 -30.190 1.00 39.44 84 SER A N 1
ATOM 702 C CA . SER A 1 84 ? -25.149 8.271 -30.565 1.00 39.44 84 SER A CA 1
ATOM 703 C C . SER A 1 84 ? -26.041 8.791 -31.688 1.00 39.44 84 SER A C 1
ATO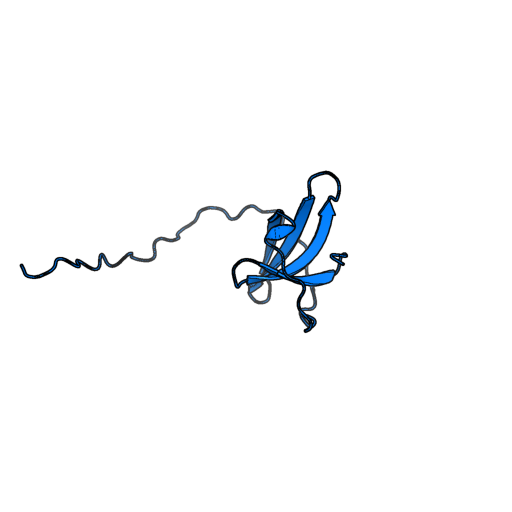M 705 O O . SER A 1 84 ? -26.490 9.933 -31.617 1.00 39.44 84 SER A O 1
ATOM 707 N N . ASP A 1 85 ? -26.370 7.920 -32.643 1.00 45.41 85 ASP A N 1
ATOM 708 C CA . ASP A 1 85 ? -27.582 8.04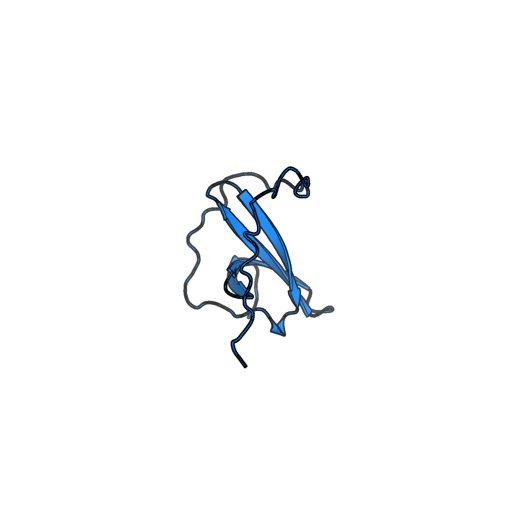6 -33.455 1.00 45.41 85 ASP A CA 1
ATOM 709 C C . ASP A 1 85 ? -28.803 8.024 -32.525 1.00 45.41 85 ASP A C 1
ATOM 711 O O . ASP A 1 85 ? -28.933 7.080 -31.743 1.00 45.41 85 ASP A O 1
ATOM 715 N N . PHE A 1 86 ? -29.647 9.057 -32.593 1.00 45.91 86 PHE A N 1
ATOM 716 C CA . PHE A 1 86 ? -31.099 9.021 -32.366 1.00 45.91 86 PHE A CA 1
ATOM 717 C C . PHE A 1 86 ? -31.751 10.269 -32.970 1.00 45.91 86 PHE A C 1
ATOM 719 O O . PHE A 1 86 ? -31.235 11.385 -32.728 1.00 45.91 86 PHE A O 1
#

Mean predicted aligned error: 12.66 Å

Nearest PDB structures (foldseek):
  6rm3-assembly1_LE0  TM=7.370E-01  e=3.294E-01  Vairimorpha necatrix
  6t83-assembly1_Ey  TM=5.248E-01  e=1.912E-01  Saccharomyces cerevisiae
  1ue9-assembly1_A  TM=5.484E-01  e=8.152E-01  Homo sapiens
  6gbu-assembly1_B  TM=5.795E-01  e=1.404E+00  Homo sapiens
  3gyx-assembly6_L  TM=2.744E-01  e=4.425E+00  Megalodesulfovibrio gigas

Secondary structure (DSSP, 8-state):
---TT-EEEETTEEEEEEEEETTTTEEEEEEEEETTEEEEEEEEGGG-EE-SSPP-----S-------------------------

Solvent-accessible surface area (backbone atoms only — not comparable to full-atom values): 5753 Å² total; per-residue (Å²): 129,90,43,65,71,38,24,29,39,40,91,93,40,64,30,30,28,66,44,63,45,77,91,78,40,36,33,32,32,38,28,73,80,51,100,90,41,70,48,78,47,79,41,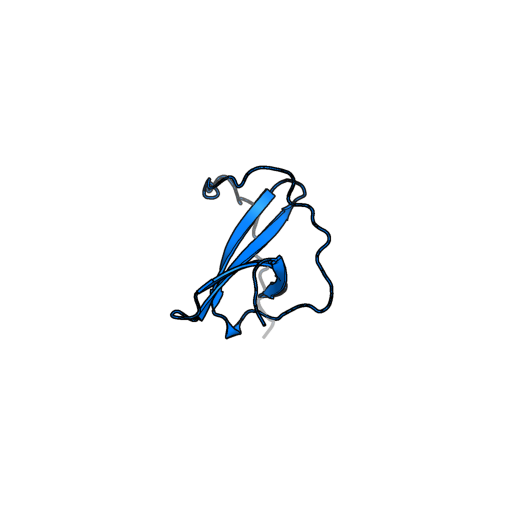56,50,92,58,56,41,79,46,94,63,74,72,84,77,77,87,84,76,82,87,68,85,70,70,83,73,94,75,78,88,81,69,80,80,76,80,76,85,82,80,79,94,128

Sequence (86 aa):
MLTPNTSVLVNELEGKVMYHEKRTKTVYVLHRMNENYWVQKNYPEDKVYEMSEMLDWSIITPFSLKEPQPANLTKSFKKMDIYSDF

Organism: NCBI:txid1070528